Protein AF-A0A3A6EMS3-F1 (afdb_monomer)

pLDDT: mean 81.91, std 12.58, range [49.56, 96.56]

Foldseek 3Di:
DVVVVVVVCVVCVVDPVSVVVVVVVCVVVVVVVVVVVVVVVVVVVVVVVVVVVVVVVVCVVVVVVVVVVVVVVVVLLVVLLVVLVVCVVVVHDLVVSCVVSVDDSVSSVVSVVVVVD

Solvent-accessible surface area (backbone atoms only — not comparable to full-atom values): 6546 Å² total; per-residue (Å²): 112,70,64,63,55,53,57,58,44,65,76,50,64,83,39,67,70,60,46,54,55,46,51,51,52,52,49,54,49,51,54,47,53,54,48,51,54,49,50,52,50,53,52,51,52,51,53,51,53,51,50,53,51,49,53,54,50,49,52,51,54,50,51,51,54,50,50,51,54,49,51,53,51,52,54,52,50,53,53,50,48,53,50,52,51,53,40,50,76,69,69,51,56,68,75,56,50,35,65,74,70,68,53,55,65,70,58,53,51,52,49,50,50,69,72,73,107

Radius of gyration: 38.0 Å; Cα contacts (8 Å, |Δi|>4): 24; chains: 1; bounding box: 68×21×94 Å

Secondary structure (DSSP, 8-state):
-HHHHHHHHHHHTT-HHHHHHHHHHHHHHHHHHHHHHHHHHHHHHHHHHHHHHHHHHHHHHHHHHHHHHHHHHHHHHHHHHHHHHHHHHTT--HHHHHHHHT--HHHHHHHHHHHH-

Sequence (117 aa):
MAEKLIDEYQKYGKNVLYQSMMDVIVRANTQQFNREDKRMRELMEEEFEAERGKARKEGRTEGLKEGLKEGLKEGRMEVVKTVVSNLLEMNMPIEEIIKVTGESEEIVYKMIEELRG

Structure (mmCIF, N/CA/C/O backbone):
data_AF-A0A3A6EMS3-F1
#
_entry.id   AF-A0A3A6EMS3-F1
#
loop_
_atom_site.group_PDB
_atom_site.id
_atom_site.type_symbol
_ato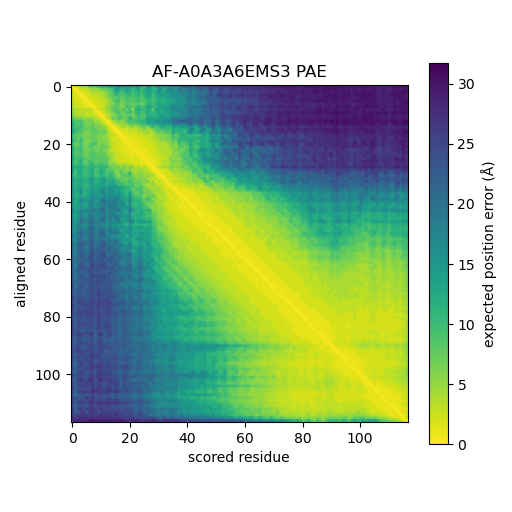m_site.label_atom_id
_atom_site.label_alt_id
_atom_site.label_comp_id
_atom_site.label_asym_id
_atom_site.label_entity_id
_atom_site.label_seq_id
_atom_site.pdbx_PDB_ins_code
_atom_site.Cartn_x
_atom_site.Cartn_y
_atom_site.Cartn_z
_atom_site.occupancy
_atom_site.B_iso_or_equiv
_atom_site.auth_seq_id
_atom_site.auth_comp_id
_atom_site.auth_asym_id
_atom_site.auth_atom_id
_atom_site.pdbx_PDB_model_num
ATOM 1 N N . MET A 1 1 ? 34.227 -14.182 -35.335 1.00 49.56 1 MET A N 1
ATOM 2 C CA . MET A 1 1 ? 33.740 -14.293 -36.735 1.00 49.56 1 MET A CA 1
ATOM 3 C C . MET A 1 1 ? 33.717 -12.925 -37.419 1.00 49.56 1 MET A C 1
ATOM 5 O O . MET A 1 1 ? 34.265 -12.823 -38.505 1.00 49.56 1 MET A O 1
ATOM 9 N N . ALA A 1 2 ? 33.204 -11.876 -36.759 1.00 55.16 2 ALA A N 1
ATOM 10 C CA . ALA A 1 2 ? 33.262 -10.491 -37.250 1.00 55.16 2 ALA A CA 1
ATOM 11 C C . ALA A 1 2 ? 34.696 -9.948 -37.455 1.00 55.16 2 ALA A C 1
ATOM 13 O O . ALA A 1 2 ? 34.958 -9.295 -38.455 1.00 55.16 2 ALA A O 1
ATOM 14 N N . GLU A 1 3 ? 35.644 -10.285 -36.576 1.00 52.91 3 GLU A N 1
ATOM 15 C CA . GLU A 1 3 ? 37.048 -9.838 -36.690 1.00 52.91 3 GLU A CA 1
ATOM 16 C C . GLU A 1 3 ? 37.753 -10.359 -37.955 1.00 52.91 3 GLU A C 1
ATOM 18 O O . GLU A 1 3 ? 38.407 -9.594 -38.653 1.00 52.91 3 GLU A O 1
ATOM 23 N N . LYS A 1 4 ? 37.535 -11.628 -38.333 1.00 61.34 4 LYS A N 1
ATOM 24 C CA . LYS A 1 4 ? 38.090 -12.200 -39.577 1.00 61.34 4 LYS A CA 1
ATOM 25 C C . LYS A 1 4 ? 37.558 -11.506 -40.837 1.00 61.34 4 LYS A C 1
ATOM 27 O O . LYS A 1 4 ? 38.292 -11.348 -41.805 1.00 61.34 4 LYS A O 1
ATOM 32 N N . LEU A 1 5 ? 36.295 -11.077 -40.808 1.00 63.50 5 LEU A N 1
ATOM 33 C CA . LEU A 1 5 ? 35.671 -10.294 -41.880 1.00 63.50 5 LEU A CA 1
ATOM 34 C C . LEU A 1 5 ? 36.287 -8.890 -41.996 1.00 63.50 5 LEU A C 1
ATOM 36 O O . LEU A 1 5 ? 36.471 -8.393 -43.105 1.00 63.50 5 LEU A O 1
ATOM 40 N N . ILE A 1 6 ? 36.642 -8.269 -40.867 1.00 63.34 6 ILE A N 1
ATOM 41 C CA . ILE A 1 6 ? 37.327 -6.966 -40.822 1.00 63.34 6 ILE A CA 1
ATOM 42 C C . ILE A 1 6 ? 38.768 -7.084 -41.353 1.00 63.34 6 ILE A C 1
ATOM 44 O O . ILE A 1 6 ? 39.226 -6.213 -42.097 1.00 63.34 6 ILE A O 1
ATOM 48 N N . ASP A 1 7 ? 39.459 -8.184 -41.054 1.00 68.25 7 ASP A N 1
ATOM 49 C CA . ASP A 1 7 ? 40.811 -8.450 -41.563 1.00 68.25 7 ASP A CA 1
ATOM 50 C C . ASP A 1 7 ? 40.837 -8.722 -43.077 1.00 68.25 7 ASP A C 1
ATOM 52 O O . ASP A 1 7 ? 41.731 -8.257 -43.789 1.00 68.25 7 ASP A O 1
ATOM 56 N N . GLU A 1 8 ? 39.852 -9.451 -43.612 1.00 63.69 8 GLU A N 1
ATOM 57 C CA . GLU A 1 8 ? 39.693 -9.627 -45.063 1.00 63.69 8 GLU A CA 1
ATOM 58 C C . GLU A 1 8 ? 39.301 -8.316 -45.765 1.00 63.69 8 GLU A C 1
ATOM 60 O O . GLU A 1 8 ? 39.753 -8.050 -46.881 1.00 63.69 8 GLU A O 1
ATOM 65 N N . TYR A 1 9 ? 38.540 -7.451 -45.089 1.00 60.81 9 TYR A N 1
ATOM 66 C CA . TYR A 1 9 ? 38.158 -6.121 -45.567 1.00 60.81 9 TYR A CA 1
ATOM 67 C C . TYR A 1 9 ? 39.361 -5.187 -45.761 1.00 60.81 9 TYR A C 1
ATOM 69 O O . TYR A 1 9 ? 39.454 -4.506 -46.788 1.00 60.81 9 TYR A O 1
ATOM 77 N N . GLN A 1 10 ? 40.327 -5.193 -44.838 1.00 61.03 10 GLN A N 1
ATOM 78 C CA . GLN A 1 10 ? 41.530 -4.361 -44.962 1.00 61.03 10 GLN A CA 1
ATOM 79 C C . GLN A 1 10 ? 42.367 -4.702 -46.208 1.00 61.03 10 GLN A C 1
ATOM 81 O O . GLN A 1 10 ? 42.997 -3.813 -46.784 1.00 61.03 10 GLN A O 1
ATOM 86 N N . LYS A 1 11 ? 42.331 -5.958 -46.679 1.00 66.50 11 LYS A N 1
ATOM 87 C CA . LYS A 1 11 ? 43.120 -6.427 -47.835 1.00 66.50 11 LYS A CA 1
ATOM 88 C C . LYS A 1 11 ? 42.635 -5.880 -49.182 1.00 66.50 11 LYS A C 1
ATOM 90 O O . LYS A 1 11 ? 43.454 -5.674 -50.073 1.00 66.50 11 LYS A O 1
ATOM 95 N N . TYR A 1 12 ? 41.337 -5.600 -49.329 1.00 63.59 12 TYR A N 1
ATOM 96 C CA . TYR A 1 12 ? 40.732 -5.095 -50.575 1.00 63.59 12 TYR A CA 1
ATOM 97 C C . TYR A 1 12 ? 40.237 -3.645 -50.474 1.00 63.59 12 TYR A C 1
ATOM 99 O O . TYR A 1 12 ? 39.620 -3.128 -51.406 1.00 63.59 12 TYR A O 1
ATOM 107 N N . GLY A 1 13 ? 40.558 -2.951 -49.377 1.00 57.88 13 GLY A N 1
ATOM 108 C CA . GLY A 1 13 ? 40.060 -1.612 -49.048 1.00 57.88 13 GLY A CA 1
ATOM 109 C C . GLY A 1 13 ? 40.436 -0.481 -50.014 1.00 57.88 13 GLY A C 1
ATOM 110 O O . GLY A 1 13 ? 39.975 0.633 -49.817 1.00 57.88 13 GLY A O 1
ATOM 111 N N . LYS A 1 14 ? 41.242 -0.727 -51.058 1.00 60.88 14 LYS A N 1
ATOM 112 C CA . LYS A 1 14 ? 41.541 0.250 -52.129 1.00 60.88 14 LYS A CA 1
ATOM 113 C C . LYS A 1 14 ? 40.676 0.075 -53.386 1.00 60.88 14 LYS A C 1
ATOM 115 O O . LYS A 1 14 ? 40.772 0.887 -54.302 1.00 60.88 14 LYS A O 1
ATOM 120 N N . ASN A 1 15 ? 39.861 -0.982 -53.466 1.00 74.75 15 ASN A N 1
ATOM 121 C CA . ASN A 1 15 ? 38.965 -1.214 -54.597 1.00 74.75 15 ASN A CA 1
ATOM 122 C C . ASN A 1 15 ? 37.639 -0.466 -54.383 1.00 74.75 15 ASN A C 1
ATOM 124 O O . ASN A 1 15 ? 36.859 -0.814 -53.498 1.00 74.75 15 ASN A O 1
ATOM 128 N N . VAL A 1 16 ? 37.380 0.535 -55.225 1.00 68.88 16 VAL A N 1
ATOM 129 C CA . VAL A 1 16 ? 36.214 1.429 -55.122 1.00 68.88 16 VAL A CA 1
ATOM 130 C C . VAL A 1 16 ? 34.887 0.667 -55.193 1.00 68.88 16 VAL A C 1
ATOM 132 O O . VAL A 1 16 ? 33.982 0.946 -54.413 1.00 68.88 16 VAL A O 1
ATOM 135 N N . LEU A 1 17 ? 34.775 -0.341 -56.066 1.00 68.62 17 LE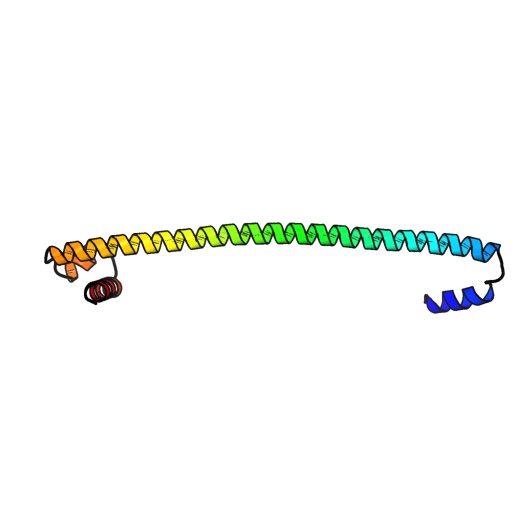U A N 1
ATOM 136 C CA . LEU A 1 17 ? 33.549 -1.135 -56.212 1.00 68.62 17 LEU A CA 1
ATOM 137 C C . LEU A 1 17 ? 33.277 -1.987 -54.963 1.00 68.62 17 LEU A C 1
ATOM 139 O O . LEU A 1 17 ? 32.134 -2.100 -54.518 1.00 68.62 17 LEU A O 1
ATOM 143 N N . TYR A 1 18 ? 34.336 -2.541 -54.368 1.00 64.56 18 TYR A N 1
ATOM 144 C CA . TYR A 1 18 ? 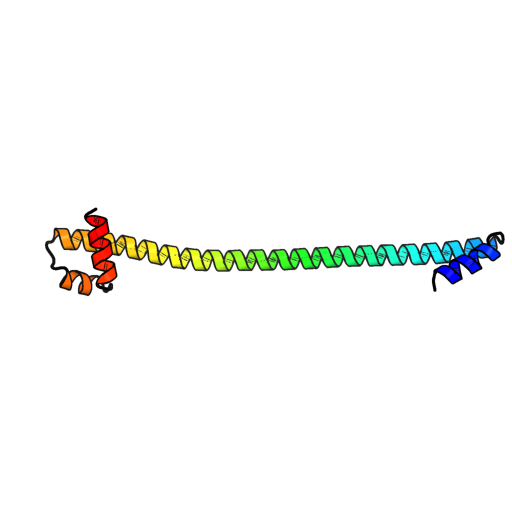34.251 -3.309 -53.127 1.00 64.56 18 TYR A CA 1
ATOM 145 C C . TYR A 1 18 ? 33.894 -2.416 -51.929 1.00 64.56 18 TYR A C 1
ATOM 147 O O . TYR A 1 18 ? 33.041 -2.782 -51.123 1.00 64.56 18 TYR A O 1
ATOM 155 N N . GLN A 1 19 ? 34.465 -1.209 -51.851 1.00 58.62 19 GLN A N 1
ATOM 156 C CA . GLN A 1 19 ? 34.104 -0.216 -50.835 1.00 58.62 19 GLN A CA 1
ATOM 157 C C . GLN A 1 19 ? 32.641 0.226 -50.950 1.00 58.62 19 GLN A C 1
ATOM 159 O O . GLN A 1 19 ? 31.948 0.260 -49.938 1.00 58.62 19 GLN A O 1
ATOM 164 N N . SER A 1 20 ? 32.146 0.519 -52.158 1.00 73.44 20 SER A N 1
ATOM 165 C CA . SER A 1 20 ? 30.752 0.937 -52.359 1.00 73.44 20 SER A CA 1
ATOM 166 C C . SER A 1 20 ? 29.747 -0.162 -52.000 1.00 73.44 20 SER A C 1
ATOM 168 O O . SER A 1 20 ? 28.758 0.120 -51.330 1.00 73.44 20 SER A O 1
ATOM 170 N N . MET A 1 21 ? 30.000 -1.418 -52.389 1.00 67.94 21 MET A N 1
ATOM 171 C CA . MET A 1 21 ? 29.139 -2.549 -52.012 1.00 67.94 21 MET A CA 1
ATOM 172 C C . MET A 1 21 ? 29.132 -2.760 -50.491 1.00 67.94 21 MET A C 1
ATOM 174 O O . MET A 1 21 ? 28.078 -2.953 -49.885 1.00 67.94 21 MET A O 1
ATOM 178 N N . MET A 1 22 ? 30.306 -2.684 -49.862 1.00 63.59 22 MET A N 1
ATOM 179 C CA . MET A 1 22 ? 30.443 -2.868 -48.421 1.00 63.59 22 MET A CA 1
ATOM 180 C C . MET A 1 22 ? 29.766 -1.745 -47.629 1.00 63.59 22 MET A C 1
ATOM 182 O O . MET A 1 22 ? 29.089 -2.014 -46.644 1.00 63.59 22 MET A O 1
ATOM 186 N N . ASP A 1 23 ? 29.888 -0.500 -48.080 1.00 66.81 23 ASP A N 1
ATOM 187 C CA . ASP A 1 23 ? 29.217 0.659 -47.490 1.00 66.81 23 ASP A CA 1
ATOM 188 C C . ASP A 1 23 ? 27.686 0.508 -47.547 1.00 66.81 23 ASP A C 1
ATOM 190 O O . ASP A 1 23 ? 26.998 0.781 -46.566 1.00 66.81 23 ASP A O 1
ATOM 194 N N . VAL A 1 24 ? 27.140 -0.044 -48.637 1.00 74.00 24 VAL A N 1
ATOM 195 C CA . VAL A 1 24 ? 25.710 -0.391 -48.731 1.00 74.00 24 VAL A CA 1
ATOM 196 C C . VAL A 1 24 ? 25.323 -1.480 -47.722 1.00 74.00 24 VAL A C 1
ATOM 198 O O . VAL A 1 24 ? 24.328 -1.316 -47.016 1.00 74.00 24 VAL A O 1
ATOM 201 N N . ILE A 1 25 ? 26.106 -2.559 -47.605 1.00 73.50 25 ILE A N 1
ATOM 202 C CA . ILE A 1 25 ? 25.830 -3.676 -46.680 1.00 73.50 25 ILE A CA 1
ATOM 203 C C . ILE A 1 25 ? 25.914 -3.217 -45.216 1.00 73.50 25 ILE A C 1
ATOM 205 O O . ILE A 1 25 ? 25.005 -3.480 -44.427 1.00 73.50 25 ILE A O 1
ATOM 209 N N . VAL A 1 26 ? 26.973 -2.491 -44.850 1.00 69.06 26 VAL A N 1
ATOM 210 C CA . VAL A 1 26 ? 27.171 -1.958 -43.495 1.00 69.06 26 VAL A CA 1
ATOM 211 C C . VAL A 1 26 ? 26.075 -0.956 -43.153 1.00 69.06 26 VAL A C 1
ATOM 213 O O . VAL A 1 26 ? 25.522 -1.032 -42.057 1.00 69.06 26 VAL A O 1
ATOM 216 N N . ARG A 1 27 ? 25.690 -0.062 -44.076 1.00 70.19 27 ARG A N 1
ATOM 217 C CA . ARG A 1 27 ? 24.582 0.878 -43.845 1.00 70.19 27 ARG A CA 1
ATOM 218 C C . ARG A 1 27 ? 23.252 0.159 -43.677 1.00 70.19 27 ARG A C 1
ATOM 220 O O . ARG A 1 27 ? 22.516 0.493 -42.755 1.00 70.19 27 ARG A O 1
ATOM 227 N N . ALA A 1 28 ? 22.948 -0.826 -44.520 1.00 71.12 28 ALA A N 1
ATOM 228 C CA . ALA A 1 28 ? 21.707 -1.591 -44.430 1.00 71.12 28 ALA A CA 1
ATOM 229 C C . ALA A 1 28 ? 21.601 -2.338 -43.091 1.00 71.12 28 ALA A C 1
ATOM 231 O O . ALA A 1 28 ? 20.576 -2.240 -42.414 1.00 71.12 28 ALA A O 1
ATOM 232 N N . ASN A 1 29 ? 22.684 -2.992 -42.665 1.00 70.94 29 ASN A N 1
ATOM 233 C CA . ASN A 1 29 ? 22.726 -3.711 -41.394 1.00 70.94 29 ASN A CA 1
ATOM 234 C C . ASN A 1 29 ? 22.709 -2.754 -40.195 1.00 70.94 29 ASN A C 1
ATOM 236 O O . ASN A 1 29 ? 21.964 -2.990 -39.253 1.00 70.94 29 ASN A O 1
ATOM 240 N N . THR A 1 30 ? 23.441 -1.636 -40.239 1.00 67.56 30 THR A N 1
ATOM 241 C CA . THR A 1 30 ? 23.405 -0.604 -39.182 1.00 67.56 30 THR A CA 1
ATOM 242 C C . THR A 1 30 ? 21.994 -0.034 -39.013 1.00 67.56 30 THR A C 1
ATOM 244 O O . THR A 1 30 ? 21.520 0.143 -37.896 1.00 67.56 30 THR A O 1
ATOM 247 N N . GLN A 1 31 ? 21.280 0.211 -40.116 1.00 72.62 31 GLN A N 1
ATOM 248 C CA . GLN A 1 31 ? 19.887 0.665 -40.074 1.00 72.62 31 GLN A CA 1
ATOM 249 C C . GLN A 1 31 ? 18.948 -0.402 -39.500 1.00 72.62 31 GLN A C 1
ATOM 251 O O . GLN A 1 31 ? 18.029 -0.055 -38.762 1.00 72.62 31 GLN A O 1
ATOM 256 N N . GLN A 1 32 ? 19.164 -1.683 -39.812 1.00 68.62 32 GLN A N 1
ATOM 257 C CA . GLN A 1 32 ? 18.396 -2.779 -39.216 1.00 68.62 32 GLN A CA 1
ATOM 258 C C . GLN A 1 32 ? 18.667 -2.919 -37.715 1.00 68.62 32 GLN A C 1
ATOM 260 O O . GLN A 1 32 ? 17.711 -2.865 -36.949 1.00 68.62 32 GLN A O 1
ATOM 265 N N . PHE A 1 33 ? 19.930 -2.978 -37.281 1.00 69.81 33 PHE A N 1
ATOM 266 C CA . PHE A 1 33 ? 20.289 -3.048 -35.860 1.00 69.81 33 PHE A CA 1
ATOM 267 C C . PHE A 1 33 ? 19.723 -1.870 -35.067 1.00 69.81 33 PHE A C 1
ATOM 269 O O . PHE A 1 33 ? 19.106 -2.072 -34.028 1.00 69.81 33 PHE A O 1
ATOM 276 N N . ASN A 1 34 ? 19.836 -0.647 -35.590 1.00 74.19 34 ASN A N 1
ATOM 277 C CA . ASN A 1 34 ? 19.277 0.532 -34.928 1.00 74.19 34 ASN A CA 1
ATOM 278 C C . ASN A 1 34 ? 17.743 0.488 -34.850 1.00 74.19 34 ASN A C 1
ATOM 280 O O . ASN A 1 34 ? 17.161 0.973 -33.882 1.00 74.19 34 ASN A O 1
ATOM 284 N N . ARG A 1 35 ? 17.068 -0.074 -35.863 1.00 75.81 35 ARG A N 1
ATOM 285 C CA . ARG A 1 35 ? 15.608 -0.251 -35.851 1.00 75.81 35 ARG A CA 1
ATOM 286 C C . ARG A 1 35 ? 15.174 -1.313 -34.852 1.00 75.81 35 ARG A C 1
ATOM 288 O O . ARG A 1 35 ? 14.182 -1.089 -34.168 1.00 75.81 35 ARG A O 1
ATOM 295 N N . GLU A 1 36 ? 15.875 -2.438 -34.775 1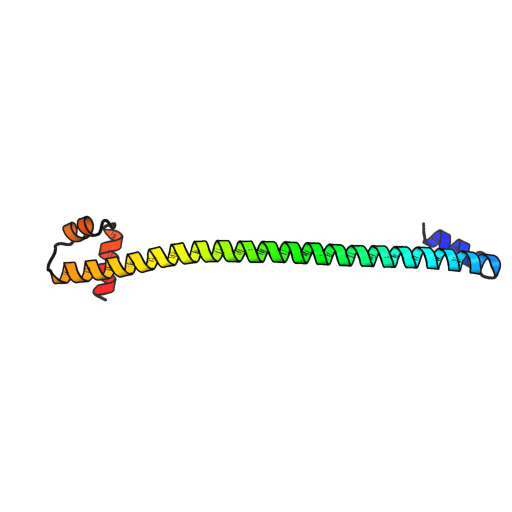.00 73.62 36 GLU A N 1
ATOM 296 C CA . GLU A 1 36 ? 15.566 -3.495 -33.809 1.00 73.62 36 GLU A CA 1
ATOM 297 C C . GLU A 1 36 ? 15.847 -3.043 -32.376 1.00 73.62 36 GLU A C 1
ATOM 299 O O . GLU A 1 36 ? 14.992 -3.215 -31.516 1.00 73.62 36 GLU A O 1
ATOM 304 N N . ASP A 1 37 ? 16.963 -2.353 -32.141 1.00 72.69 37 ASP A N 1
ATOM 305 C CA . ASP A 1 37 ? 17.294 -1.740 -30.851 1.00 72.69 37 ASP A CA 1
ATOM 306 C C . ASP A 1 37 ? 16.250 -0.684 -30.440 1.00 72.69 37 ASP A C 1
ATOM 308 O O . ASP A 1 37 ? 15.800 -0.638 -29.295 1.00 72.69 37 ASP A O 1
ATOM 312 N N . LYS A 1 38 ? 15.774 0.132 -31.393 1.00 79.00 38 LYS A N 1
ATOM 31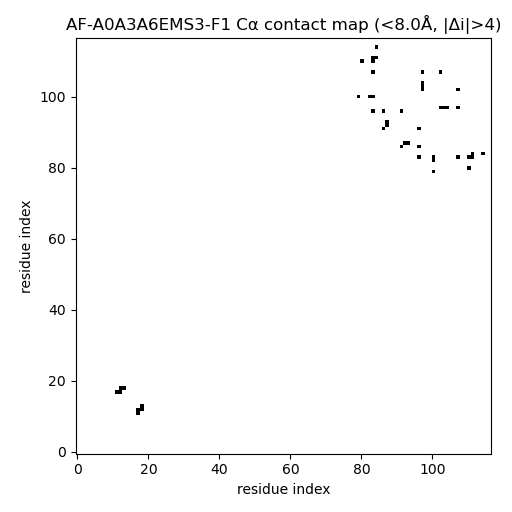3 C CA . LYS A 1 38 ? 14.671 1.070 -31.141 1.00 79.00 38 LYS A CA 1
ATOM 314 C C . LYS A 1 38 ? 13.362 0.349 -30.808 1.00 79.00 38 LYS A C 1
ATOM 316 O O . LYS A 1 38 ? 12.719 0.728 -29.837 1.00 79.00 38 LYS A O 1
ATOM 321 N N . ARG A 1 39 ? 12.986 -0.687 -31.566 1.00 83.56 39 ARG A N 1
ATOM 322 C CA . ARG A 1 39 ? 11.774 -1.479 -31.289 1.00 83.56 39 ARG A CA 1
ATOM 323 C C . ARG A 1 39 ? 11.846 -2.176 -29.939 1.00 83.56 39 ARG A C 1
ATOM 325 O O . ARG A 1 39 ? 10.850 -2.217 -29.233 1.00 83.56 39 ARG A O 1
ATOM 332 N N . MET A 1 40 ? 13.007 -2.711 -29.576 1.00 76.25 40 MET A N 1
ATOM 333 C CA . MET A 1 40 ? 13.202 -3.364 -28.287 1.00 76.25 40 MET A CA 1
ATOM 334 C C . MET A 1 40 ? 13.060 -2.373 -27.130 1.00 76.25 40 MET A C 1
ATOM 336 O O . MET A 1 40 ? 12.409 -2.700 -26.143 1.00 76.25 40 MET A O 1
ATOM 340 N N . ARG A 1 41 ? 13.588 -1.148 -27.270 1.00 72.38 41 ARG A N 1
ATOM 341 C CA . ARG A 1 41 ? 13.339 -0.071 -26.300 1.00 72.38 41 ARG A CA 1
ATOM 342 C C . ARG A 1 41 ? 11.860 0.296 -26.199 1.00 72.38 41 ARG A C 1
ATOM 344 O O . ARG A 1 41 ? 11.348 0.361 -25.092 1.00 72.38 41 ARG A O 1
ATOM 351 N N . GLU A 1 42 ? 11.182 0.488 -27.331 1.00 84.00 42 GLU A N 1
ATOM 352 C CA . GLU A 1 42 ? 9.750 0.826 -27.366 1.00 84.00 42 GLU A CA 1
ATOM 353 C C . GLU A 1 42 ? 8.890 -0.262 -26.696 1.00 84.00 42 GLU A C 1
ATOM 355 O O . GLU A 1 42 ? 8.037 0.052 -25.871 1.00 84.00 42 GLU A O 1
ATOM 360 N N . LEU A 1 43 ? 9.160 -1.541 -26.981 1.0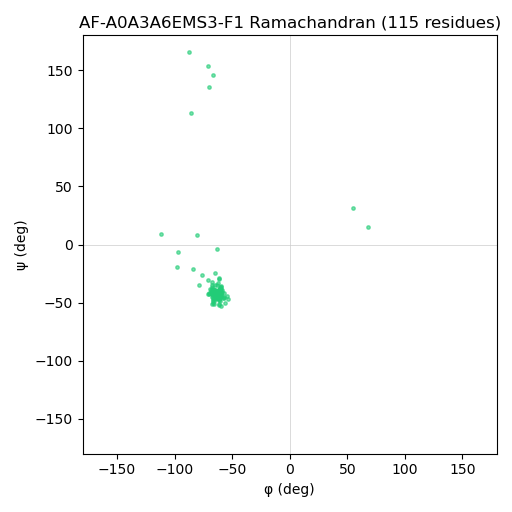0 82.31 43 LEU A N 1
ATOM 361 C CA . LEU A 1 43 ? 8.467 -2.668 -26.346 1.00 82.31 43 LEU A CA 1
ATOM 362 C C . LEU A 1 43 ? 8.739 -2.742 -24.840 1.00 82.31 43 LEU A C 1
ATOM 364 O O . LEU A 1 43 ? 7.820 -2.974 -24.062 1.00 82.31 43 LEU A O 1
ATOM 368 N N . MET A 1 44 ? 9.988 -2.526 -24.419 1.00 74.38 44 MET A N 1
ATOM 369 C CA . MET A 1 44 ? 10.348 -2.529 -23.000 1.00 74.38 44 MET A CA 1
ATOM 370 C C . MET A 1 44 ? 9.682 -1.374 -22.241 1.00 74.38 44 MET A C 1
ATOM 372 O O . MET A 1 44 ? 9.228 -1.566 -21.114 1.00 74.38 44 MET A O 1
ATOM 376 N N . GLU A 1 45 ? 9.598 -0.185 -22.844 1.00 73.00 45 GLU A N 1
ATOM 377 C CA . GLU A 1 45 ? 8.863 0.949 -22.276 1.00 73.00 45 GLU A CA 1
ATOM 378 C C . GLU A 1 45 ? 7.370 0.628 -22.131 1.00 73.00 45 GLU A C 1
ATOM 380 O O . GLU A 1 45 ? 6.804 0.854 -21.061 1.00 73.00 45 GLU A O 1
ATOM 385 N N . GLU A 1 46 ? 6.746 0.038 -23.155 1.00 79.62 46 GLU A N 1
ATOM 386 C CA . GLU A 1 46 ? 5.336 -0.364 -23.117 1.00 79.62 46 GLU A CA 1
ATOM 387 C C . GLU A 1 46 ? 5.061 -1.416 -22.027 1.00 79.62 46 GLU A C 1
ATOM 389 O O . GLU A 1 46 ? 4.121 -1.268 -21.238 1.00 79.62 46 GLU A O 1
ATOM 394 N N . GLU A 1 47 ? 5.901 -2.452 -21.926 1.00 76.12 47 GLU A N 1
ATOM 395 C CA . GLU A 1 47 ? 5.787 -3.471 -20.877 1.00 76.12 47 GLU A CA 1
ATOM 396 C C . GLU A 1 47 ? 5.936 -2.861 -19.479 1.00 76.12 47 GLU A C 1
ATOM 398 O O . GLU A 1 47 ? 5.130 -3.145 -18.587 1.00 76.12 47 GLU A O 1
ATOM 403 N N . PHE A 1 48 ? 6.911 -1.968 -19.297 1.00 71.81 48 PHE A N 1
ATOM 404 C CA . PHE A 1 48 ? 7.146 -1.303 -18.021 1.00 71.81 48 PHE A CA 1
ATOM 405 C C . PHE A 1 48 ? 5.982 -0.386 -17.624 1.00 71.81 48 PHE A C 1
ATOM 407 O O . PHE A 1 48 ? 5.572 -0.350 -16.460 1.00 71.81 48 PHE A O 1
ATOM 414 N N . GLU A 1 49 ? 5.401 0.348 -18.576 1.00 77.50 49 GLU A N 1
ATOM 415 C CA . GLU A 1 49 ? 4.212 1.162 -18.326 1.00 77.50 49 GLU A CA 1
ATOM 416 C C . GLU A 1 49 ? 2.998 0.308 -17.949 1.00 77.50 49 GLU A C 1
ATOM 418 O O . GLU A 1 49 ? 2.277 0.651 -17.001 1.00 77.50 49 GLU A O 1
ATOM 423 N N . ALA A 1 50 ? 2.795 -0.818 -18.636 1.00 79.00 50 ALA A N 1
ATOM 424 C CA . ALA A 1 50 ? 1.723 -1.756 -18.336 1.00 79.00 50 ALA A CA 1
ATOM 425 C C . ALA A 1 50 ? 1.879 -2.364 -16.933 1.00 79.00 50 ALA A C 1
ATOM 427 O O . ALA A 1 50 ? 0.913 -2.405 -16.162 1.00 79.00 50 ALA A O 1
ATOM 428 N N . GLU A 1 51 ? 3.088 -2.789 -16.567 1.00 74.94 51 GLU A N 1
ATOM 429 C CA . GLU A 1 51 ? 3.397 -3.325 -15.241 1.00 74.94 51 GLU A CA 1
ATOM 430 C C . GLU A 1 51 ? 3.208 -2.264 -14.149 1.00 74.94 51 GLU A C 1
ATOM 432 O O . GLU A 1 51 ? 2.522 -2.506 -13.152 1.00 74.94 51 GLU A O 1
ATOM 437 N N . ARG A 1 52 ? 3.684 -1.033 -14.378 1.00 74.00 52 ARG A N 1
ATOM 438 C CA . ARG A 1 52 ? 3.459 0.093 -13.460 1.00 74.00 52 ARG A CA 1
ATOM 439 C C . ARG A 1 52 ? 1.971 0.407 -13.296 1.00 74.00 52 ARG A C 1
ATOM 441 O O . ARG A 1 52 ? 1.532 0.782 -12.206 1.00 74.00 52 ARG A O 1
ATOM 448 N N . GLY A 1 53 ? 1.188 0.271 -14.365 1.00 82.50 53 GLY A N 1
ATOM 449 C CA . GLY A 1 53 ? -0.267 0.407 -14.342 1.00 82.50 53 GLY A CA 1
ATOM 450 C C . GLY A 1 53 ? -0.938 -0.647 -13.459 1.00 82.50 53 GLY A C 1
ATOM 451 O O . GLY A 1 53 ? -1.776 -0.295 -12.623 1.00 82.50 53 GLY A O 1
ATOM 452 N N . LYS A 1 54 ? -0.535 -1.916 -13.597 1.00 84.38 54 LYS A N 1
ATOM 453 C CA . LYS A 1 54 ? -1.020 -3.026 -12.759 1.00 84.38 54 LYS A CA 1
ATOM 454 C C . LYS A 1 54 ? -0.668 -2.812 -11.290 1.00 84.38 54 LYS A C 1
ATOM 456 O O . LYS A 1 54 ? -1.582 -2.757 -10.472 1.00 84.38 54 LYS A O 1
ATOM 461 N N . ALA A 1 55 ? 0.600 -2.539 -10.985 1.00 81.19 55 ALA A N 1
ATOM 462 C CA . ALA A 1 55 ? 1.067 -2.306 -9.619 1.00 81.19 55 ALA A CA 1
ATOM 463 C C . ALA A 1 55 ? 0.318 -1.148 -8.931 1.00 81.19 55 ALA A C 1
ATOM 465 O O . ALA A 1 55 ? -0.091 -1.250 -7.776 1.00 81.19 55 ALA A O 1
ATOM 466 N N . ARG A 1 56 ? 0.057 -0.045 -9.651 1.00 83.75 56 ARG A N 1
ATOM 467 C CA . ARG A 1 56 ? -0.751 1.072 -9.122 1.00 83.75 56 ARG A CA 1
ATOM 468 C C . ARG A 1 56 ? -2.195 0.675 -8.843 1.00 83.75 56 ARG A C 1
ATOM 470 O O . ARG A 1 56 ? -2.780 1.163 -7.877 1.00 83.75 56 ARG A O 1
ATOM 477 N N . LYS A 1 57 ? -2.795 -0.134 -9.717 1.00 91.31 57 LYS A N 1
ATOM 478 C CA . LYS A 1 57 ? -4.172 -0.598 -9.547 1.00 91.31 57 LYS A CA 1
ATOM 479 C C . LYS A 1 57 ? -4.273 -1.519 -8.335 1.00 91.31 57 LYS A C 1
ATOM 481 O O . LYS A 1 57 ? -5.133 -1.282 -7.495 1.00 91.31 57 LYS A O 1
ATOM 486 N N . GLU A 1 58 ? -3.371 -2.488 -8.233 1.00 89.38 58 GLU A N 1
ATOM 487 C CA . GLU A 1 58 ? -3.289 -3.438 -7.121 1.00 89.38 58 GLU A CA 1
ATOM 488 C C . GLU A 1 58 ? -3.073 -2.711 -5.792 1.00 89.38 58 GLU A C 1
ATOM 490 O O . GLU A 1 58 ? -3.921 -2.815 -4.906 1.00 89.38 58 GLU A O 1
ATOM 495 N N . GLY A 1 59 ? -2.059 -1.845 -5.703 1.00 92.69 59 GLY A N 1
ATOM 496 C CA . GLY A 1 59 ? -1.789 -1.081 -4.483 1.00 92.69 59 GLY A CA 1
ATOM 497 C C . GLY A 1 59 ? -2.957 -0.187 -4.049 1.00 92.69 59 GLY A C 1
ATOM 498 O O . GLY A 1 59 ? -3.245 -0.074 -2.860 1.00 92.69 59 GLY A O 1
ATOM 499 N N . ARG A 1 60 ? -3.702 0.408 -4.994 1.00 92.31 60 ARG A N 1
ATOM 500 C CA . ARG A 1 60 ? -4.932 1.154 -4.663 1.00 92.31 60 ARG A CA 1
ATOM 501 C C . ARG A 1 60 ? -6.037 0.246 -4.139 1.00 92.31 60 ARG A C 1
ATOM 503 O O . ARG A 1 60 ? -6.734 0.631 -3.205 1.00 92.31 60 ARG A O 1
ATOM 510 N N . THR A 1 61 ? -6.238 -0.918 -4.754 1.00 94.19 61 THR A N 1
ATOM 511 C CA . THR A 1 61 ? -7.284 -1.852 -4.322 1.00 94.19 61 THR A CA 1
ATOM 512 C C . THR A 1 61 ? -6.986 -2.457 -2.958 1.00 94.19 61 THR A C 1
ATOM 514 O O . THR A 1 61 ? -7.892 -2.549 -2.132 1.00 94.19 61 THR A O 1
ATOM 517 N N . GLU A 1 62 ? -5.732 -2.823 -2.704 1.00 93.62 62 GLU A N 1
ATOM 518 C CA . GLU A 1 62 ? -5.295 -3.362 -1.419 1.00 93.62 62 GLU A CA 1
ATOM 519 C C . GLU A 1 62 ? -5.372 -2.291 -0.337 1.00 93.62 62 GLU A C 1
ATOM 521 O O . GLU A 1 62 ? -6.076 -2.491 0.650 1.00 93.62 62 GLU A O 1
ATOM 526 N N . GLY A 1 63 ? -4.798 -1.108 -0.580 1.00 96.06 63 GLY A N 1
ATOM 527 C CA . GLY A 1 63 ? -4.839 -0.005 0.378 1.00 96.06 63 GLY A CA 1
ATOM 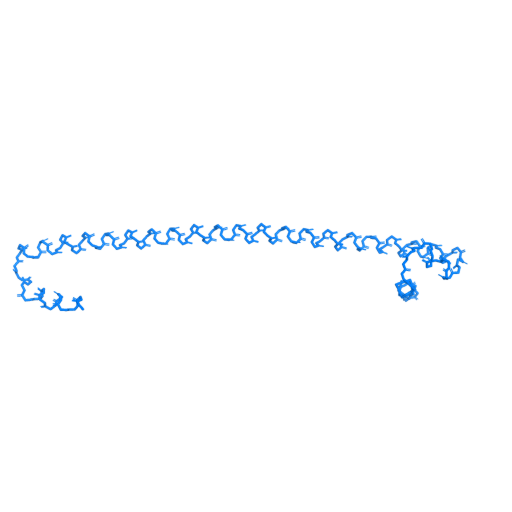528 C C . GLY A 1 63 ? -6.262 0.443 0.726 1.00 96.06 63 GLY A C 1
ATOM 529 O O . GLY A 1 63 ? -6.558 0.710 1.887 1.00 96.06 63 GLY A O 1
ATOM 530 N N . LEU A 1 64 ? -7.184 0.469 -0.246 1.00 95.69 64 LEU A N 1
ATOM 531 C CA . LEU A 1 64 ? -8.593 0.774 0.030 1.00 95.69 64 LEU A CA 1
ATOM 532 C C . LEU A 1 64 ? -9.255 -0.310 0.889 1.00 95.69 64 LEU A C 1
ATOM 534 O O . LEU A 1 64 ? -10.022 0.003 1.798 1.00 95.69 64 LEU A O 1
ATOM 538 N N . LYS A 1 65 ? -8.985 -1.585 0.596 1.00 95.31 65 LYS A N 1
ATOM 539 C CA . LYS A 1 65 ? -9.564 -2.715 1.329 1.00 95.31 65 LYS A CA 1
ATOM 540 C C . LYS A 1 65 ? -9.057 -2.766 2.769 1.00 95.31 65 LYS A C 1
ATOM 542 O O . LYS A 1 65 ? -9.855 -2.989 3.679 1.00 95.31 65 LYS A O 1
ATOM 547 N N . GLU A 1 66 ? -7.759 -2.568 2.966 1.00 94.75 66 GLU A N 1
ATOM 548 C CA . GLU A 1 66 ? -7.138 -2.513 4.289 1.00 94.75 66 GLU A CA 1
ATOM 549 C C . GLU A 1 66 ? -7.638 -1.303 5.072 1.00 94.75 66 GLU A C 1
ATOM 551 O O . GLU A 1 66 ? -8.196 -1.483 6.152 1.00 94.75 66 GLU A O 1
ATOM 556 N N . GLY A 1 67 ? -7.586 -0.106 4.479 1.00 96.56 67 GLY A N 1
ATOM 557 C CA . GLY A 1 67 ? -8.058 1.118 5.125 1.00 96.56 67 GLY A CA 1
ATOM 558 C C . GLY A 1 67 ? -9.538 1.063 5.512 1.00 96.56 67 GLY A C 1
ATOM 559 O O . GLY A 1 67 ? -9.907 1.488 6.603 1.00 96.56 67 GLY A O 1
ATOM 560 N N . LEU A 1 68 ? -10.400 0.474 4.673 1.00 96.19 68 LEU A N 1
ATOM 561 C CA . LEU A 1 68 ? -11.812 0.283 5.017 1.00 96.19 68 LEU A CA 1
ATOM 56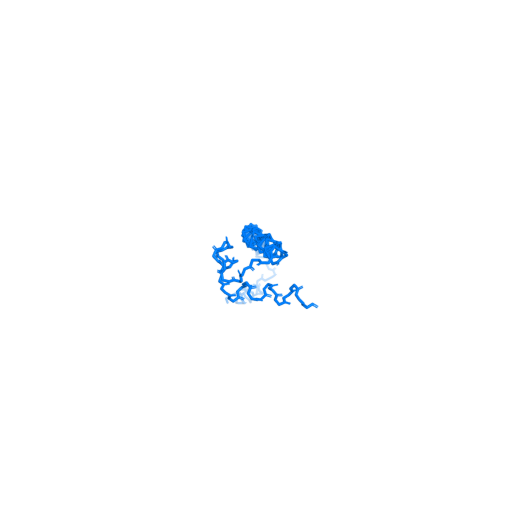2 C C . LEU A 1 68 ? -11.986 -0.689 6.192 1.00 96.19 68 LEU A C 1
ATOM 564 O O . LEU A 1 68 ? -12.799 -0.444 7.081 1.00 96.19 68 LEU A O 1
ATOM 568 N N . LYS A 1 69 ? -11.241 -1.799 6.201 1.00 95.31 69 LYS A N 1
ATOM 569 C CA . LYS A 1 69 ? -11.315 -2.796 7.275 1.00 95.31 69 LYS A CA 1
ATOM 570 C C . LYS A 1 69 ? -10.831 -2.218 8.605 1.00 95.31 69 LYS A C 1
ATOM 572 O O . LYS A 1 69 ? -11.468 -2.457 9.630 1.00 95.31 69 LYS A O 1
ATOM 577 N N . GLU A 1 70 ? -9.724 -1.483 8.587 1.00 95.06 70 GLU A N 1
ATOM 578 C CA . GLU A 1 70 ? -9.176 -0.826 9.773 1.00 95.06 70 GLU A CA 1
ATOM 579 C C . GLU A 1 70 ? -10.106 0.276 10.274 1.00 95.06 70 GLU A C 1
ATOM 581 O O . GLU A 1 70 ? -10.499 0.230 11.436 1.00 95.06 70 GLU A O 1
ATOM 586 N N . GLY A 1 71 ? -10.575 1.164 9.393 1.00 96.00 71 GLY A N 1
ATOM 587 C CA . GLY A 1 71 ? -11.488 2.245 9.769 1.00 96.00 71 GLY A CA 1
ATOM 588 C C . GLY A 1 71 ? -12.822 1.746 10.335 1.00 96.00 71 GLY A C 1
ATOM 589 O O . GLY A 1 71 ? -13.325 2.295 11.312 1.00 96.00 71 GLY A O 1
ATOM 590 N N . LEU A 1 72 ? -13.385 0.660 9.790 1.00 94.88 72 LEU A N 1
ATOM 591 C CA . LEU A 1 72 ? -14.587 0.036 10.361 1.00 94.88 72 LEU A CA 1
ATOM 592 C C . LEU A 1 72 ? -14.329 -0.556 11.750 1.00 94.88 72 LEU A C 1
ATOM 594 O O . LEU A 1 72 ? -15.188 -0.466 12.629 1.00 94.88 72 LEU A O 1
ATOM 598 N N . LYS A 1 73 ? -13.163 -1.178 11.953 1.00 92.44 73 LYS A N 1
ATOM 599 C CA . LYS A 1 73 ? -12.784 -1.737 13.252 1.00 92.44 73 LYS A CA 1
ATOM 600 C C . LYS A 1 73 ? -12.578 -0.624 14.278 1.00 92.44 73 LYS A C 1
ATOM 602 O O . LYS A 1 73 ? -13.097 -0.741 15.382 1.00 92.44 73 LYS A O 1
ATOM 607 N N . GLU A 1 74 ? -11.858 0.430 13.914 1.00 93.44 74 GLU A N 1
ATOM 608 C CA . GLU A 1 74 ? -11.592 1.583 14.774 1.00 93.44 74 GLU A CA 1
ATOM 609 C C . GLU A 1 74 ? -12.894 2.291 15.161 1.00 93.44 74 GLU A C 1
ATOM 611 O O . GLU A 1 74 ? -13.190 2.397 16.348 1.00 93.44 74 GLU A O 1
ATOM 616 N N . GLY A 1 75 ? -13.751 2.621 14.189 1.00 93.81 75 GLY A N 1
ATOM 617 C CA . GLY A 1 75 ? -15.044 3.253 14.467 1.00 93.81 75 GLY A CA 1
ATOM 618 C C . GLY A 1 75 ? -15.967 2.390 15.336 1.00 93.81 75 GLY A C 1
ATOM 619 O O . GLY A 1 75 ? -16.627 2.899 16.241 1.00 93.81 75 GLY A O 1
ATOM 620 N N . ARG A 1 76 ? -15.988 1.063 15.132 1.00 93.56 76 ARG A N 1
ATOM 621 C CA . ARG A 1 76 ? -16.722 0.144 16.021 1.00 93.56 76 ARG A CA 1
ATOM 622 C C . ARG A 1 76 ? -16.171 0.198 17.446 1.00 93.56 76 ARG A C 1
ATOM 624 O O . ARG A 1 76 ? -16.956 0.247 18.387 1.00 93.56 76 ARG A O 1
ATOM 631 N N . MET A 1 77 ? -14.849 0.184 17.604 1.00 90.88 77 MET A N 1
ATOM 632 C CA . MET A 1 77 ? -14.194 0.220 18.914 1.00 90.88 77 MET A CA 1
ATOM 633 C C . MET A 1 77 ? -14.442 1.539 19.649 1.00 90.88 77 MET A C 1
ATOM 635 O O . MET A 1 77 ? -14.699 1.508 20.850 1.00 90.88 77 MET A O 1
ATOM 639 N N . GLU A 1 78 ? -14.435 2.675 18.947 1.00 92.69 78 GLU A N 1
ATOM 640 C CA . GLU A 1 78 ? -14.783 3.975 19.531 1.00 92.69 78 GLU A CA 1
ATOM 641 C C . GLU A 1 78 ? -16.219 3.989 20.062 1.00 92.69 78 GLU A C 1
ATOM 643 O O . GLU A 1 78 ? -16.445 4.346 21.218 1.00 92.69 78 GLU A O 1
ATOM 648 N N . VAL A 1 79 ? -17.184 3.522 19.259 1.00 92.88 79 VAL A N 1
ATOM 649 C CA . VAL A 1 79 ? -18.590 3.437 19.684 1.00 92.88 79 VAL A CA 1
ATOM 650 C C . VAL A 1 79 ? -18.738 2.529 20.901 1.00 92.88 79 VAL A C 1
ATOM 652 O O . VAL A 1 79 ? -19.414 2.898 21.861 1.00 92.88 79 VAL A O 1
ATOM 655 N N . VAL A 1 80 ? -18.090 1.359 20.898 1.00 92.88 80 VAL A N 1
ATOM 656 C CA . VAL A 1 80 ? -18.129 0.443 22.046 1.00 92.88 80 VAL A CA 1
ATOM 657 C C . VAL A 1 80 ? -17.528 1.102 23.286 1.00 92.88 80 VAL A C 1
ATOM 659 O O . VAL A 1 80 ? -18.128 1.014 24.353 1.00 92.88 80 VAL A O 1
ATOM 662 N N . LYS A 1 81 ? -16.409 1.823 23.162 1.00 93.06 81 LYS A N 1
ATOM 663 C CA . LYS A 1 81 ? -15.793 2.546 24.283 1.00 93.06 81 LYS A CA 1
ATOM 664 C C . LYS A 1 81 ? -16.743 3.590 24.877 1.00 93.06 81 LYS A C 1
ATOM 666 O O . LYS A 1 81 ? -16.876 3.664 26.098 1.00 93.06 81 LYS A O 1
ATOM 671 N N . THR A 1 82 ? -17.458 4.345 24.040 1.00 93.00 82 THR A N 1
ATOM 672 C CA . THR A 1 82 ? -18.496 5.283 24.502 1.00 93.00 82 THR A CA 1
ATOM 673 C C . THR A 1 82 ? -19.639 4.563 25.215 1.00 93.00 82 THR A C 1
ATOM 675 O O . THR A 1 82 ? -20.068 4.999 26.281 1.00 93.00 82 THR A O 1
ATOM 678 N N . VAL A 1 83 ? -20.118 3.441 24.667 1.00 92.81 83 VAL A N 1
ATOM 679 C CA . VAL A 1 83 ? -21.169 2.633 25.305 1.00 92.81 83 VAL A CA 1
ATOM 680 C C . VAL A 1 83 ? -20.700 2.119 26.665 1.00 92.81 83 VAL A C 1
ATOM 682 O O . VAL A 1 83 ? -21.419 2.289 27.643 1.00 92.81 83 VAL A O 1
ATOM 685 N N . VAL A 1 84 ? -19.488 1.567 26.760 1.00 93.12 84 VAL A N 1
ATOM 686 C CA . VAL A 1 84 ? -18.896 1.106 28.026 1.00 93.12 84 VAL A CA 1
ATOM 687 C C . VAL A 1 84 ? -18.843 2.244 29.046 1.00 93.12 84 VAL A C 1
ATOM 689 O O . VAL A 1 84 ? -19.284 2.047 30.174 1.00 93.12 84 VAL A O 1
ATOM 692 N N . SER A 1 85 ? -18.387 3.439 28.653 1.00 93.88 85 SER A N 1
ATOM 693 C CA . SER A 1 85 ? -18.366 4.618 29.533 1.00 93.88 85 SER A CA 1
ATOM 694 C C . SER A 1 85 ? -19.755 4.939 30.091 1.00 93.88 85 SER A C 1
ATOM 696 O O . SER A 1 85 ? -19.926 5.029 31.305 1.00 93.88 85 SER A O 1
ATOM 698 N N . ASN A 1 86 ? -20.768 5.022 29.226 1.00 94.06 86 ASN A N 1
ATOM 699 C CA . ASN A 1 86 ? -22.140 5.325 29.640 1.00 94.06 86 ASN A CA 1
ATOM 700 C C . ASN A 1 86 ? -22.717 4.241 30.568 1.00 94.06 86 ASN A C 1
ATOM 702 O O . ASN A 1 86 ? -23.403 4.550 31.538 1.00 94.06 86 ASN A O 1
ATOM 706 N N . LEU A 1 87 ? -22.439 2.961 30.299 1.00 93.81 87 LEU A N 1
ATOM 707 C CA . LEU A 1 87 ? -22.914 1.858 31.140 1.00 93.81 87 LEU A CA 1
ATOM 708 C C . LEU A 1 87 ? -22.252 1.865 32.526 1.00 93.81 87 LEU A C 1
ATOM 710 O O . LEU A 1 87 ? -22.914 1.560 33.520 1.00 93.81 87 LEU A O 1
ATOM 714 N N . LEU A 1 88 ? -20.976 2.256 32.612 1.00 92.69 88 LEU A N 1
ATOM 715 C CA . LEU A 1 88 ? -20.282 2.447 33.889 1.00 92.69 88 LEU A CA 1
ATOM 716 C C . LEU A 1 88 ? -20.867 3.616 34.682 1.00 92.69 88 LEU A C 1
ATOM 718 O O . LEU A 1 88 ? -21.060 3.481 35.887 1.00 92.69 88 LEU A O 1
ATOM 722 N N . GLU A 1 89 ? -21.186 4.733 34.022 1.00 93.19 89 GLU A N 1
ATOM 723 C CA . GLU A 1 89 ? -21.863 5.879 34.650 1.00 93.19 89 GLU A CA 1
ATOM 724 C C . GLU A 1 89 ? -23.254 5.511 35.187 1.00 93.19 89 GLU A C 1
ATOM 726 O O . GLU A 1 89 ? -23.708 6.060 36.189 1.00 93.19 89 GLU A O 1
ATOM 731 N N . MET A 1 90 ? -23.916 4.533 34.564 1.00 94.19 90 MET A N 1
ATOM 732 C CA . MET A 1 90 ? -25.176 3.954 35.039 1.00 94.19 90 MET A CA 1
ATOM 733 C C . MET A 1 90 ? -24.991 2.908 36.156 1.00 94.19 90 MET A C 1
ATOM 735 O O . MET A 1 90 ? -25.956 2.238 36.527 1.00 94.19 90 MET A O 1
ATOM 739 N N . ASN A 1 91 ? -23.777 2.752 36.698 1.00 92.94 91 ASN A N 1
ATOM 740 C CA . ASN A 1 91 ? -23.403 1.754 37.704 1.00 92.94 91 ASN A CA 1
ATOM 741 C C . ASN A 1 91 ? -23.719 0.301 37.286 1.00 92.94 91 ASN A C 1
ATOM 743 O O . ASN A 1 91 ? -24.015 -0.545 38.135 1.00 92.94 91 ASN A O 1
ATOM 747 N N . MET A 1 92 ? -23.664 -0.010 35.987 1.00 92.75 92 MET A N 1
ATOM 748 C CA . MET A 1 92 ? -23.839 -1.381 35.506 1.00 92.75 92 MET A CA 1
ATOM 749 C C . MET A 1 92 ? -22.628 -2.249 35.906 1.00 92.75 92 MET A C 1
ATOM 751 O O . MET A 1 92 ? -21.486 -1.805 35.753 1.00 92.75 92 MET A O 1
ATOM 755 N N . PRO A 1 93 ? -22.833 -3.484 36.408 1.00 94.56 93 PRO A N 1
ATOM 756 C CA . PRO A 1 93 ? -21.728 -4.381 36.733 1.00 94.56 93 PRO A CA 1
ATOM 757 C C . PRO A 1 93 ? -20.971 -4.809 35.471 1.00 94.56 93 PRO A C 1
ATOM 759 O O . PRO A 1 93 ? -21.563 -5.003 34.408 1.00 94.56 93 PRO A O 1
ATOM 762 N N . ILE A 1 94 ? -19.655 -4.993 35.603 1.00 90.81 94 ILE A N 1
ATOM 763 C CA . ILE A 1 94 ? -18.757 -5.284 34.475 1.00 90.81 94 ILE A CA 1
ATOM 764 C C . ILE A 1 94 ? -19.165 -6.582 33.762 1.00 90.81 94 ILE A C 1
ATOM 766 O O . ILE A 1 94 ? -19.128 -6.627 32.533 1.00 90.81 94 ILE A O 1
ATOM 770 N N . GLU A 1 95 ? -19.636 -7.602 34.495 1.00 93.19 95 GLU A N 1
ATOM 771 C CA . GLU A 1 95 ? -20.082 -8.859 33.879 1.00 93.19 95 GLU A CA 1
ATOM 772 C C . GLU A 1 95 ? -21.280 -8.665 32.932 1.00 93.19 95 GLU A C 1
ATOM 774 O O . GLU A 1 95 ? -21.390 -9.362 31.924 1.00 93.19 95 GLU A O 1
ATOM 779 N N . GLU A 1 96 ? -22.174 -7.714 33.221 1.00 93.31 96 GLU A N 1
ATOM 780 C CA . GLU A 1 96 ? -23.302 -7.385 32.339 1.00 93.31 96 GLU A CA 1
ATOM 781 C C . GLU A 1 96 ? -22.860 -6.503 31.165 1.00 93.31 96 GLU A C 1
ATOM 783 O O . GLU A 1 96 ? -23.325 -6.703 30.044 1.00 93.31 96 GLU A O 1
ATOM 788 N N . ILE A 1 97 ? -21.898 -5.596 31.368 1.00 93.00 97 ILE A N 1
ATOM 789 C CA . ILE A 1 97 ? -21.320 -4.782 30.283 1.00 93.00 97 ILE A CA 1
ATOM 790 C C . ILE A 1 97 ? -20.684 -5.677 29.211 1.00 93.00 97 ILE A C 1
ATOM 792 O O . ILE A 1 97 ? -20.901 -5.455 28.017 1.00 93.00 97 ILE A O 1
ATOM 796 N N . ILE A 1 98 ? -19.948 -6.715 29.618 1.00 93.94 98 ILE A N 1
ATOM 797 C CA . ILE A 1 98 ? -19.354 -7.707 28.706 1.00 93.94 98 ILE A CA 1
ATOM 798 C C . ILE A 1 98 ? -20.445 -8.387 27.863 1.00 93.94 98 ILE A C 1
ATOM 800 O O . ILE A 1 98 ?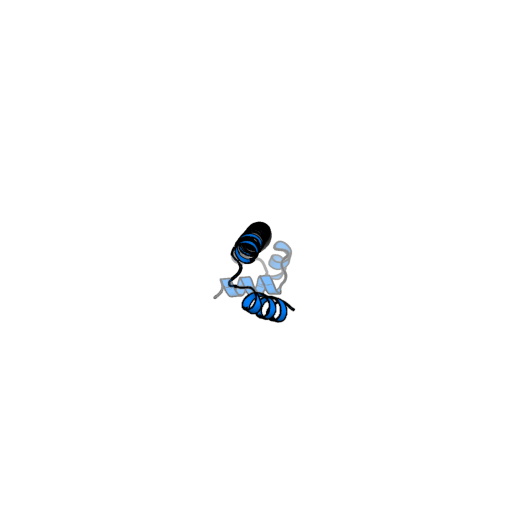 -20.334 -8.455 26.640 1.00 93.94 98 ILE A O 1
ATOM 804 N N . LYS A 1 99 ? -21.552 -8.814 28.487 1.00 92.94 99 LYS A N 1
ATOM 805 C CA . LYS A 1 99 ? -22.681 -9.436 27.770 1.00 92.94 99 LYS A CA 1
ATOM 806 C C . LYS A 1 99 ? -23.377 -8.478 26.801 1.00 92.94 99 LYS A C 1
ATOM 808 O O . LYS A 1 99 ? -23.734 -8.894 25.702 1.00 92.94 99 LYS A O 1
ATOM 813 N N . VAL A 1 100 ? -23.589 -7.222 27.199 1.00 92.06 100 VAL A N 1
ATOM 814 C CA . VAL A 1 100 ? -24.303 -6.214 26.393 1.00 92.06 100 VAL A CA 1
ATOM 815 C C . VAL A 1 100 ? -23.475 -5.770 25.190 1.00 92.06 100 VAL A C 1
ATOM 817 O O . VAL A 1 100 ? -24.007 -5.626 24.092 1.00 92.06 100 VAL A O 1
ATOM 820 N N . THR A 1 101 ? -22.176 -5.555 25.387 1.00 90.62 101 THR A N 1
ATOM 821 C CA . THR A 1 101 ? -21.260 -5.138 24.315 1.00 90.62 101 THR A CA 1
ATOM 822 C C . THR A 1 101 ? -20.893 -6.290 23.382 1.00 90.62 101 THR A C 1
ATOM 824 O O . THR A 1 101 ? -20.590 -6.056 22.212 1.00 90.62 101 THR A O 1
ATOM 827 N N . GLY A 1 102 ? -20.948 -7.532 23.878 1.00 91.25 102 GLY A N 1
ATOM 828 C CA . GLY A 1 102 ? -20.554 -8.724 23.130 1.00 91.25 102 GLY A CA 1
ATOM 829 C C . GLY A 1 102 ? -19.050 -8.797 22.854 1.00 91.25 102 GLY A C 1
ATOM 830 O O . GLY A 1 102 ? -18.631 -9.560 21.984 1.00 91.25 102 GLY A O 1
ATOM 831 N N . GLU A 1 103 ? -18.247 -7.991 23.551 1.00 92.06 103 GLU A N 1
ATOM 832 C CA . GLU A 1 103 ? -16.786 -8.013 23.472 1.00 92.06 103 GLU A CA 1
ATOM 833 C C . GLU A 1 103 ? -16.184 -9.016 24.461 1.00 92.06 103 GLU A C 1
ATOM 835 O O . GLU A 1 103 ? -16.848 -9.490 25.383 1.00 92.06 103 GLU A O 1
ATOM 840 N N . SER A 1 104 ? -14.903 -9.347 24.281 1.00 92.81 104 SER A N 1
ATOM 841 C CA . SER A 1 104 ? -14.189 -10.177 25.251 1.00 92.81 104 SER A CA 1
ATOM 842 C C . SER A 1 104 ? -13.914 -9.416 26.547 1.00 92.81 104 SER A C 1
ATOM 844 O O . SER A 1 104 ? -13.755 -8.193 26.548 1.00 92.81 104 SER A O 1
ATOM 846 N N . GLU A 1 105 ? -13.783 -10.159 27.648 1.00 92.50 105 GLU A N 1
ATOM 847 C CA . GLU A 1 105 ? -13.439 -9.586 28.954 1.00 92.50 105 GLU A CA 1
ATOM 848 C C . GLU A 1 105 ? -12.165 -8.737 28.862 1.00 92.50 105 GLU A C 1
ATOM 850 O O . GLU A 1 105 ? -12.156 -7.587 29.289 1.00 92.50 105 GLU A O 1
ATOM 855 N N . GLU A 1 106 ? -11.119 -9.260 28.213 1.00 92.75 106 GLU A N 1
ATOM 856 C CA . GLU A 1 106 ? -9.843 -8.562 28.003 1.00 92.75 106 GLU A CA 1
ATOM 857 C C . GLU A 1 106 ? -10.012 -7.191 27.331 1.00 92.75 106 GLU A C 1
ATOM 859 O O . GLU A 1 106 ? -9.402 -6.210 27.758 1.00 92.75 106 GLU A O 1
ATOM 864 N N . ILE A 1 107 ? -10.847 -7.107 26.289 1.00 91.19 107 ILE A N 1
ATOM 865 C CA . ILE A 1 107 ? -11.086 -5.859 25.557 1.00 91.19 107 ILE A CA 1
ATOM 866 C C . ILE A 1 107 ? -11.817 -4.856 26.448 1.00 91.19 107 ILE A C 1
ATOM 868 O O . ILE A 1 107 ? -11.420 -3.692 26.510 1.00 91.19 107 ILE A O 1
ATOM 872 N N . VAL A 1 108 ? -12.855 -5.304 27.157 1.00 91.88 108 VAL A N 1
ATOM 873 C CA . VAL A 1 108 ? -13.642 -4.444 28.048 1.00 91.88 108 VAL A CA 1
ATOM 874 C C . VAL A 1 108 ? -12.780 -3.927 29.199 1.00 91.88 108 VAL A C 1
ATOM 876 O O . VAL A 1 108 ? -12.789 -2.728 29.466 1.00 91.88 108 VAL A O 1
ATOM 879 N N . TYR A 1 109 ? -11.976 -4.782 29.836 1.00 92.56 109 TYR A N 1
ATOM 880 C CA . TYR A 1 109 ? -11.054 -4.355 30.891 1.00 92.56 109 TYR A CA 1
ATOM 881 C C . TYR A 1 109 ? -10.032 -3.341 30.382 1.00 92.56 109 TYR A C 1
ATOM 883 O O . TYR A 1 109 ? -9.845 -2.307 31.021 1.00 92.56 109 TYR A O 1
ATOM 891 N N . LYS A 1 110 ? -9.444 -3.573 29.204 1.00 92.94 110 LYS A N 1
ATOM 892 C CA . LYS A 1 110 ? -8.519 -2.615 28.592 1.00 92.94 110 LYS A CA 1
ATOM 893 C C . LYS A 1 110 ? -9.186 -1.262 28.322 1.00 92.94 110 LYS A C 1
ATOM 895 O O . LYS A 1 110 ? -8.608 -0.225 28.631 1.00 92.94 110 LYS A O 1
ATOM 900 N N . MET A 1 111 ? -10.412 -1.251 27.791 1.00 91.62 111 MET A N 1
ATOM 901 C CA . MET A 1 111 ? -11.171 -0.009 27.586 1.00 91.62 111 MET A CA 1
ATOM 902 C C . MET A 1 111 ? -11.425 0.726 28.904 1.00 91.62 111 MET A C 1
ATOM 904 O O . MET A 1 111 ? -11.314 1.947 28.952 1.00 91.62 111 MET A O 1
ATOM 908 N N . ILE A 1 112 ? -11.756 -0.007 29.970 1.00 90.12 112 ILE A N 1
ATOM 909 C CA . ILE A 1 112 ? -11.981 0.559 31.303 1.00 90.12 112 ILE A CA 1
ATOM 910 C C . ILE A 1 112 ? -10.691 1.168 31.862 1.00 90.12 112 ILE A C 1
ATOM 912 O O . ILE A 1 112 ? -10.740 2.259 32.424 1.00 90.12 112 ILE A O 1
ATOM 916 N N . GLU A 1 113 ? -9.549 0.495 31.714 1.00 91.69 113 GLU A N 1
ATOM 917 C CA . GLU A 1 113 ? -8.249 1.039 32.121 1.00 91.69 113 GLU A CA 1
ATOM 918 C C . GLU A 1 113 ? -7.923 2.330 31.366 1.00 91.69 113 GLU A C 1
ATOM 920 O O . GLU A 1 113 ? -7.575 3.327 31.990 1.00 91.69 113 GLU A O 1
ATOM 925 N N . GLU A 1 114 ? -8.125 2.352 30.047 1.00 89.81 114 GLU A N 1
ATOM 926 C CA . GLU A 1 114 ? -7.923 3.548 29.222 1.00 89.81 114 GLU A CA 1
ATOM 927 C C . GLU A 1 114 ? -8.881 4.705 29.548 1.00 89.81 114 GLU A C 1
ATOM 929 O O . GLU A 1 114 ? -8.579 5.844 29.213 1.00 89.81 114 GLU A O 1
ATOM 934 N N . LEU A 1 115 ? -10.056 4.429 30.123 1.00 86.31 115 LEU A N 1
ATOM 935 C CA . LEU A 1 115 ? -11.008 5.456 30.571 1.00 86.31 115 LEU A CA 1
ATOM 936 C C . LEU A 1 115 ? -10.685 5.986 31.977 1.00 86.31 115 LEU A C 1
ATOM 938 O O . LEU A 1 115 ? -11.165 7.054 32.351 1.00 86.31 115 LEU A O 1
ATOM 942 N N . ARG A 1 116 ? -9.935 5.217 32.777 1.00 82.31 116 ARG A N 1
ATOM 943 C CA . ARG A 1 116 ? -9.560 5.552 34.161 1.00 82.31 116 ARG A CA 1
ATOM 944 C C . ARG A 1 116 ? -8.164 6.168 34.283 1.00 82.31 116 ARG A C 1
ATOM 946 O O . ARG A 1 116 ? -7.879 6.742 35.334 1.00 82.31 116 ARG A O 1
ATOM 953 N N . GLY A 1 117 ? -7.310 5.982 33.276 1.00 66.69 117 GLY A N 1
ATOM 954 C CA . GLY A 1 117 ? -6.003 6.636 33.143 1.00 66.69 117 GLY A CA 1
ATOM 955 C C . GLY A 1 117 ? -6.123 8.060 32.627 1.00 66.69 117 GLY A C 1
ATOM 956 O O . GLY A 1 117 ? -5.313 8.894 33.086 1.00 66.69 117 GLY A O 1
#

Mean predicted aligned error: 12.52 Å